Protein AF-A0A966PL72-F1 (afdb_monomer)

Structure (mmCIF, N/CA/C/O backbone):
data_AF-A0A966PL72-F1
#
_entry.id   AF-A0A966PL72-F1
#
loop_
_atom_site.group_PDB
_atom_site.id
_atom_site.type_symbol
_atom_site.label_atom_id
_atom_site.label_alt_id
_atom_site.label_comp_id
_atom_site.label_asym_id
_atom_site.label_entity_id
_atom_site.label_seq_id
_atom_site.pdbx_PDB_ins_code
_atom_site.Cartn_x
_atom_site.Cartn_y
_atom_site.Cartn_z
_atom_site.occupancy
_atom_site.B_iso_or_equiv
_atom_site.auth_seq_id
_atom_site.auth_comp_id
_atom_site.auth_asym_id
_atom_site.auth_atom_id
_atom_site.pdbx_PDB_model_num
ATOM 1 N N . MET A 1 1 ? 4.943 12.283 -28.385 1.00 61.94 1 MET A N 1
ATOM 2 C CA . MET A 1 1 ? 4.504 12.548 -26.996 1.00 61.94 1 MET A CA 1
ATOM 3 C C . MET A 1 1 ? 4.651 11.262 -26.208 1.00 61.94 1 MET A C 1
ATOM 5 O O . MET A 1 1 ? 4.170 10.243 -26.682 1.00 61.94 1 MET A O 1
ATOM 9 N N . ALA A 1 2 ? 5.345 11.282 -25.071 1.00 75.50 2 ALA A N 1
ATOM 10 C CA . ALA A 1 2 ? 5.374 10.127 -24.177 1.00 75.50 2 ALA A CA 1
ATOM 11 C C . ALA A 1 2 ? 4.029 10.031 -23.444 1.00 75.50 2 ALA A C 1
ATOM 13 O O . ALA A 1 2 ? 3.517 11.045 -22.967 1.00 75.50 2 ALA A O 1
ATOM 14 N N . VAL A 1 3 ? 3.449 8.833 -23.381 1.00 82.44 3 VAL A N 1
ATOM 15 C CA . VAL A 1 3 ? 2.256 8.579 -22.568 1.00 82.44 3 VAL A CA 1
ATOM 16 C C . VAL A 1 3 ? 2.669 8.689 -21.105 1.00 82.44 3 VAL A C 1
ATOM 18 O O . VAL A 1 3 ? 3.604 8.016 -20.675 1.00 82.44 3 VAL A O 1
ATOM 21 N N . LYS A 1 4 ? 2.003 9.563 -20.349 1.00 87.75 4 LYS A N 1
ATOM 22 C CA . LYS A 1 4 ? 2.223 9.703 -18.911 1.00 87.75 4 LYS A CA 1
ATOM 23 C C . LYS A 1 4 ? 1.157 8.893 -18.184 1.00 87.75 4 LYS A C 1
ATOM 25 O O . LYS A 1 4 ? -0.030 9.133 -18.383 1.00 87.75 4 LYS A O 1
ATOM 30 N N . PHE A 1 5 ? 1.584 7.938 -17.367 1.00 94.56 5 PHE A N 1
ATOM 31 C CA . PHE A 1 5 ? 0.675 7.217 -16.484 1.00 94.56 5 PHE A CA 1
ATOM 32 C C . PHE A 1 5 ? 0.169 8.148 -15.377 1.00 94.56 5 PHE A C 1
ATOM 34 O O . PHE A 1 5 ? 0.888 9.039 -14.922 1.00 94.56 5 PHE A O 1
ATOM 41 N N . GLU A 1 6 ? -1.079 7.954 -14.948 1.00 94.44 6 GLU A N 1
ATOM 42 C CA . GLU A 1 6 ? -1.673 8.756 -13.873 1.00 94.44 6 GLU A CA 1
ATOM 43 C C . GLU A 1 6 ? -1.042 8.487 -12.506 1.00 94.44 6 GLU A C 1
ATOM 45 O O . GLU A 1 6 ? -1.089 9.365 -11.647 1.00 94.44 6 GLU A O 1
ATOM 50 N N . ASN A 1 7 ? -0.497 7.287 -12.300 1.00 97.06 7 ASN A N 1
ATOM 51 C CA . ASN A 1 7 ? 0.145 6.840 -11.068 1.00 97.06 7 ASN A CA 1
ATOM 52 C C . ASN A 1 7 ? 1.561 6.370 -11.396 1.00 97.06 7 ASN A C 1
ATOM 54 O O . ASN A 1 7 ? 1.777 5.771 -12.451 1.00 97.06 7 ASN A O 1
ATOM 58 N N . ASP A 1 8 ? 2.496 6.601 -10.479 1.00 97.56 8 ASP A N 1
ATOM 59 C CA . ASP A 1 8 ? 3.874 6.137 -10.637 1.00 97.56 8 ASP A CA 1
ATOM 60 C C . ASP A 1 8 ? 3.974 4.633 -10.350 1.00 97.56 8 ASP A C 1
ATOM 62 O O . ASP A 1 8 ? 4.747 3.926 -10.995 1.00 97.56 8 ASP A O 1
ATOM 66 N N . VAL A 1 9 ? 3.175 4.129 -9.395 1.00 98.06 9 VAL A N 1
ATOM 67 C CA . VAL A 1 9 ? 3.136 2.709 -9.016 1.00 98.06 9 VAL A CA 1
ATOM 68 C C . VAL A 1 9 ? 1.715 2.258 -8.675 1.00 98.06 9 VAL A C 1
ATOM 70 O O . VAL A 1 9 ? 0.976 2.953 -7.978 1.00 98.06 9 VAL A O 1
ATOM 73 N N . VAL A 1 10 ? 1.365 1.040 -9.096 1.00 98.19 10 VAL A N 1
ATOM 74 C CA . VAL A 1 10 ? 0.202 0.299 -8.591 1.00 98.19 10 VAL A CA 1
ATOM 75 C C . VAL A 1 10 ? 0.683 -1.014 -7.976 1.00 98.19 10 VAL A C 1
ATOM 77 O O . VAL A 1 10 ? 1.337 -1.806 -8.652 1.00 98.19 10 VAL A O 1
ATOM 80 N N . VAL A 1 11 ? 0.364 -1.256 -6.704 1.00 98.25 11 VAL A N 1
ATOM 81 C CA . VAL A 1 11 ? 0.692 -2.507 -6.003 1.00 98.25 11 VAL A CA 1
ATOM 82 C C . VAL A 1 11 ? -0.537 -3.416 -6.011 1.00 98.25 11 VAL A C 1
ATOM 84 O O . VAL A 1 11 ? -1.539 -3.105 -5.374 1.00 98.25 11 VAL A O 1
ATOM 87 N N . VAL A 1 12 ? -0.473 -4.535 -6.734 1.00 97.88 12 VAL A N 1
ATOM 88 C CA . VAL A 1 12 ? -1.553 -5.539 -6.810 1.00 97.88 12 VAL A CA 1
ATOM 89 C C . VAL A 1 12 ? -1.458 -6.500 -5.622 1.00 97.88 12 VAL A C 1
ATOM 91 O O . VAL A 1 12 ? -0.371 -6.972 -5.299 1.00 97.88 12 VAL A O 1
ATOM 94 N N . GLY A 1 13 ? -2.584 -6.769 -4.95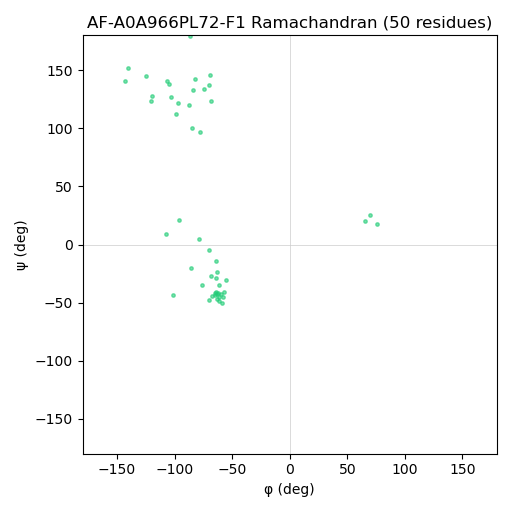3 1.00 96.38 13 GLY A N 1
ATOM 95 C CA . GLY A 1 13 ? -2.578 -7.347 -3.600 1.00 96.38 13 GLY A CA 1
ATOM 96 C C . GLY A 1 13 ? -2.061 -6.344 -2.561 1.00 96.38 13 GLY A C 1
ATOM 97 O O . GLY A 1 13 ? -1.472 -6.717 -1.543 1.00 96.38 13 GLY A O 1
ATOM 98 N N . GLY A 1 14 ? -2.209 -5.049 -2.865 1.00 97.12 14 GLY A N 1
ATOM 99 C CA . GLY A 1 14 ? -1.564 -3.943 -2.167 1.00 97.12 14 GLY A CA 1
ATOM 100 C C . GLY A 1 14 ? -2.088 -3.684 -0.761 1.00 97.12 14 GLY A C 1
ATOM 101 O O . GLY A 1 14 ? -1.535 -2.830 -0.075 1.00 97.12 14 GLY A O 1
ATOM 102 N N . CYS A 1 15 ? -3.127 -4.388 -0.317 1.00 97.81 15 CYS A N 1
ATOM 103 C CA . CYS A 1 15 ? -3.643 -4.270 1.041 1.00 97.81 15 CYS A CA 1
ATOM 104 C C . CYS A 1 15 ? -3.323 -5.494 1.918 1.00 97.81 15 CYS A C 1
ATOM 106 O O . CYS A 1 15 ? -3.827 -5.598 3.030 1.00 97.81 15 CYS A O 1
ATOM 108 N N . GLY A 1 16 ? -2.481 -6.420 1.448 1.00 95.56 16 GLY A N 1
ATOM 109 C CA . GLY A 1 16 ? -2.025 -7.566 2.238 1.00 95.56 16 GLY A CA 1
ATOM 110 C C . GLY A 1 16 ? -0.786 -7.286 3.101 1.00 95.56 16 GLY A C 1
ATOM 111 O O . GLY A 1 16 ? -0.179 -6.218 3.038 1.00 95.56 16 GLY A O 1
ATOM 112 N N . HIS A 1 17 ? -0.347 -8.313 3.838 1.00 95.94 17 HIS A N 1
ATOM 113 C CA . HIS A 1 17 ? 0.816 -8.280 4.740 1.00 95.94 17 HIS A CA 1
ATOM 114 C C . HIS A 1 17 ? 2.128 -7.826 4.079 1.00 95.94 17 HIS A C 1
ATOM 116 O O . HIS A 1 17 ? 2.978 -7.249 4.746 1.00 95.94 17 HIS A O 1
ATOM 122 N N . VAL A 1 18 ? 2.306 -8.096 2.782 1.00 96.56 18 VAL A N 1
ATOM 123 C CA . VAL A 1 18 ? 3.500 -7.686 2.018 1.00 96.56 18 VAL A CA 1
ATOM 124 C C . VAL A 1 18 ? 3.212 -6.449 1.170 1.00 96.56 18 VAL A C 1
ATOM 126 O O . VAL A 1 18 ? 4.016 -5.518 1.135 1.00 96.56 18 VAL A O 1
ATOM 129 N N . GLY A 1 19 ? 2.055 -6.427 0.502 1.00 97.38 19 GLY A N 1
ATOM 130 C CA . GLY A 1 19 ? 1.689 -5.359 -0.423 1.00 97.38 19 GLY A CA 1
ATOM 131 C C . GLY A 1 19 ? 1.530 -4.003 0.260 1.00 97.38 19 GLY A C 1
ATOM 132 O O . GLY A 1 19 ? 2.019 -3.005 -0.265 1.00 97.38 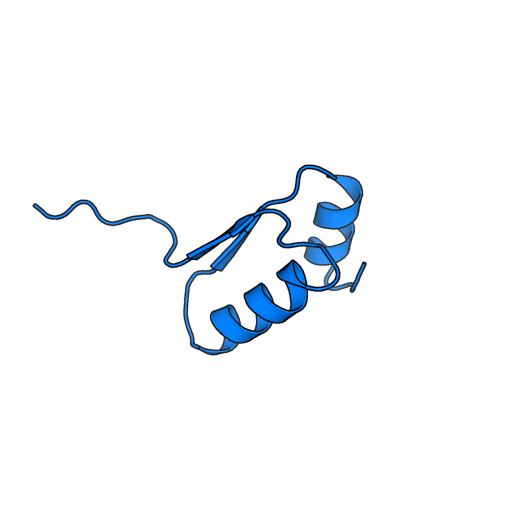19 GLY A O 1
ATOM 133 N N . LEU A 1 20 ? 0.918 -3.964 1.448 1.00 97.75 20 LEU A N 1
ATOM 134 C CA . LEU A 1 20 ? 0.652 -2.704 2.140 1.00 97.75 20 LEU A CA 1
ATOM 135 C C . LEU A 1 20 ? 1.928 -2.042 2.678 1.00 97.75 20 LEU A C 1
ATOM 137 O O . LEU A 1 20 ? 2.136 -0.864 2.379 1.00 97.75 20 LEU A O 1
ATOM 141 N N . PRO A 1 21 ? 2.837 -2.750 3.382 1.00 97.69 21 PRO A N 1
ATOM 142 C CA . PRO A 1 21 ? 4.120 -2.164 3.765 1.00 97.69 21 PRO A CA 1
ATOM 143 C C . PRO A 1 21 ? 4.935 -1.666 2.567 1.00 97.69 21 PRO A C 1
ATOM 145 O O . PRO A 1 21 ? 5.509 -0.580 2.629 1.00 97.69 21 PRO A O 1
ATOM 148 N N . LEU A 1 22 ? 4.949 -2.415 1.458 1.00 98.12 22 LEU A N 1
ATOM 149 C CA . LEU A 1 22 ? 5.625 -1.993 0.232 1.00 98.12 22 LEU A CA 1
ATOM 150 C C . LEU A 1 22 ? 5.023 -0.696 -0.325 1.00 98.12 22 LEU A C 1
ATOM 152 O O . LEU A 1 22 ? 5.761 0.245 -0.618 1.00 98.12 22 LEU A O 1
ATOM 156 N N . ALA A 1 23 ? 3.694 -0.625 -0.438 1.00 98.12 23 ALA A N 1
ATOM 157 C CA . ALA A 1 23 ? 2.998 0.560 -0.927 1.00 98.12 23 ALA A CA 1
ATOM 158 C C . ALA A 1 23 ? 3.285 1.795 -0.056 1.00 98.12 23 ALA A C 1
ATOM 160 O O . ALA A 1 23 ? 3.579 2.864 -0.591 1.00 98.12 23 ALA A O 1
ATOM 161 N N . ILE A 1 24 ? 3.289 1.636 1.274 1.00 97.88 24 ILE A N 1
ATOM 162 C CA . ILE A 1 24 ? 3.611 2.707 2.229 1.00 97.88 24 ILE A CA 1
ATOM 163 C C . ILE A 1 24 ? 5.055 3.191 2.050 1.00 97.88 24 ILE A C 1
ATOM 165 O O . ILE A 1 24 ? 5.300 4.396 1.980 1.00 97.88 24 ILE A O 1
ATOM 169 N N . VAL A 1 25 ? 6.022 2.274 1.942 1.00 98.31 25 VAL A N 1
ATOM 170 C CA . VAL A 1 25 ? 7.432 2.642 1.746 1.00 98.31 25 VAL A CA 1
ATOM 171 C C . VAL A 1 25 ? 7.624 3.381 0.424 1.00 98.31 25 VAL A C 1
ATOM 173 O O . VAL A 1 25 ? 8.319 4.394 0.401 1.00 98.31 25 VAL A O 1
ATOM 176 N N . LEU A 1 26 ? 6.991 2.937 -0.662 1.00 98.38 26 LEU A N 1
ATOM 177 C CA . LEU A 1 26 ? 7.069 3.620 -1.956 1.00 98.38 26 LEU A CA 1
ATOM 178 C C . LEU A 1 26 ? 6.424 5.011 -1.907 1.00 98.38 26 LEU A C 1
ATOM 180 O O . LEU A 1 26 ? 7.025 5.978 -2.376 1.00 98.38 26 LEU A O 1
ATOM 184 N N . ALA A 1 27 ? 5.259 5.141 -1.268 1.00 98.00 27 ALA A N 1
ATOM 185 C CA . ALA A 1 27 ? 4.604 6.431 -1.063 1.00 98.00 27 ALA A CA 1
ATOM 186 C C . ALA A 1 27 ? 5.475 7.386 -0.223 1.00 98.00 27 ALA A C 1
ATOM 188 O O . ALA A 1 27 ? 5.545 8.579 -0.513 1.00 98.00 27 ALA A O 1
ATOM 189 N N . SER A 1 28 ? 6.234 6.863 0.752 1.00 98.19 28 SER A N 1
ATOM 190 C CA . SER A 1 28 ? 7.193 7.654 1.545 1.00 98.19 28 SER A CA 1
ATOM 191 C C . SER A 1 28 ? 8.349 8.243 0.719 1.00 98.19 28 SER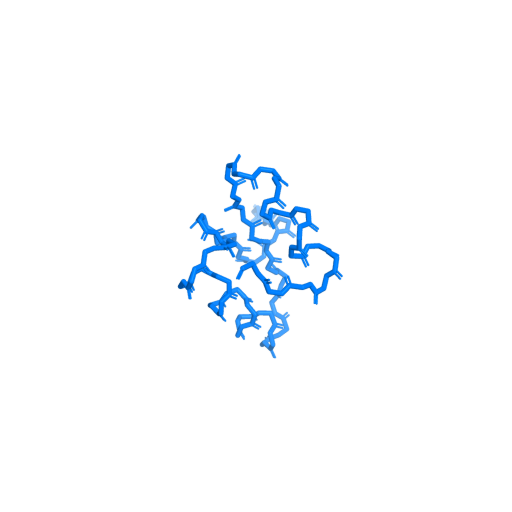 A C 1
ATOM 193 O O . SER A 1 28 ? 9.056 9.130 1.194 1.00 98.19 28 SER A O 1
ATOM 195 N N . LYS A 1 29 ? 8.554 7.767 -0.519 1.00 98.06 29 LYS A N 1
ATOM 196 C CA . LYS A 1 29 ? 9.540 8.288 -1.482 1.00 98.06 29 LYS A CA 1
ATOM 197 C C . LYS A 1 29 ? 8.942 9.288 -2.475 1.00 98.06 29 LYS A C 1
ATOM 199 O O . LYS A 1 29 ? 9.525 9.511 -3.532 1.00 98.06 29 LYS A O 1
ATOM 204 N N . SER A 1 30 ? 7.804 9.893 -2.129 1.00 97.12 30 SER A N 1
ATOM 205 C CA . SER A 1 30 ? 7.094 10.894 -2.939 1.00 97.12 30 SER A CA 1
ATOM 206 C C . SER A 1 30 ? 6.537 10.363 -4.265 1.00 97.12 30 SER A C 1
ATOM 208 O O . SER A 1 30 ? 6.257 11.148 -5.168 1.00 97.12 30 SER A O 1
ATOM 210 N N . LEU A 1 31 ? 6.362 9.044 -4.385 1.00 98.00 31 LEU A N 1
ATOM 211 C CA . LEU A 1 31 ? 5.696 8.421 -5.528 1.00 98.00 31 LEU A CA 1
ATOM 212 C C . LEU A 1 31 ? 4.175 8.478 -5.348 1.00 98.00 31 LEU A C 1
ATOM 214 O O . LEU A 1 31 ? 3.664 8.259 -4.246 1.00 98.00 31 LEU A O 1
ATOM 218 N N . LYS A 1 32 ? 3.435 8.698 -6.437 1.00 98.00 32 LYS A N 1
ATOM 219 C CA . LYS A 1 32 ? 1.980 8.522 -6.457 1.00 98.00 32 LYS A CA 1
ATOM 220 C C . LYS A 1 32 ? 1.652 7.032 -6.567 1.00 98.00 32 LYS A C 1
ATOM 222 O O . LYS A 1 32 ? 1.663 6.462 -7.660 1.00 98.00 32 LYS A O 1
ATOM 227 N N . VAL A 1 33 ? 1.387 6.414 -5.416 1.00 98.38 33 VAL A N 1
ATOM 228 C CA . VAL A 1 33 ? 1.147 4.970 -5.277 1.00 98.38 33 VAL A CA 1
ATOM 229 C C . VAL A 1 33 ? -0.335 4.671 -5.065 1.00 98.38 33 VAL A C 1
ATOM 231 O O . VAL A 1 33 ? -1.001 5.338 -4.277 1.00 98.38 33 VAL A O 1
ATOM 234 N N . VAL A 1 34 ? -0.833 3.624 -5.725 1.00 98.25 34 VAL A N 1
ATOM 235 C CA . VAL A 1 34 ? -2.163 3.044 -5.487 1.00 98.25 34 VAL A CA 1
ATOM 236 C C . VAL A 1 34 ? -2.012 1.587 -5.049 1.00 98.25 34 VAL A C 1
ATOM 238 O O . VAL A 1 34 ? -1.374 0.798 -5.743 1.00 98.25 34 VAL A O 1
ATOM 241 N N . SER A 1 35 ? -2.627 1.205 -3.928 1.00 97.94 35 SER A N 1
ATOM 242 C CA . SER A 1 35 ? -2.813 -0.209 -3.576 1.00 97.94 35 SER A CA 1
ATOM 243 C C . SER A 1 35 ? -4.104 -0.726 -4.199 1.00 97.94 35 SER A C 1
ATOM 245 O O . SER A 1 35 ? -5.184 -0.217 -3.910 1.00 97.94 35 SER A O 1
ATOM 247 N N . PHE A 1 36 ? -3.991 -1.742 -5.048 1.00 98.25 36 PHE A N 1
ATOM 248 C CA . PHE A 1 36 ? -5.120 -2.444 -5.641 1.00 98.25 36 PHE A CA 1
ATOM 249 C C . PHE A 1 36 ? -5.313 -3.786 -4.940 1.00 98.25 36 PHE A C 1
ATOM 251 O O . PHE A 1 36 ? -4.388 -4.599 -4.865 1.00 98.25 36 PHE A O 1
ATOM 258 N N . ASP A 1 37 ? -6.526 -4.033 -4.466 1.00 97.94 37 ASP A N 1
ATOM 259 C CA . ASP A 1 37 ? -6.924 -5.302 -3.875 1.00 97.94 37 ASP A CA 1
ATOM 260 C C . ASP A 1 37 ? -8.349 -5.651 -4.315 1.00 97.94 37 ASP A C 1
ATOM 262 O O . ASP A 1 37 ? -9.157 -4.773 -4.620 1.00 97.94 37 ASP A O 1
ATOM 266 N N . THR A 1 38 ? -8.649 -6.945 -4.369 1.00 97.69 38 THR A N 1
ATOM 267 C CA . THR A 1 38 ? -9.980 -7.443 -4.748 1.00 97.69 38 THR A CA 1
ATOM 268 C C . THR A 1 38 ? -10.931 -7.496 -3.554 1.00 97.69 38 THR A C 1
ATOM 270 O O . THR A 1 38 ? -12.148 -7.486 -3.734 1.00 97.69 38 THR A O 1
ATOM 273 N N . ASN A 1 39 ? -10.392 -7.517 -2.332 1.00 97.31 39 ASN A N 1
ATOM 274 C CA . ASN A 1 39 ? -11.169 -7.518 -1.103 1.00 97.31 39 ASN A CA 1
ATOM 275 C C . ASN A 1 39 ? -11.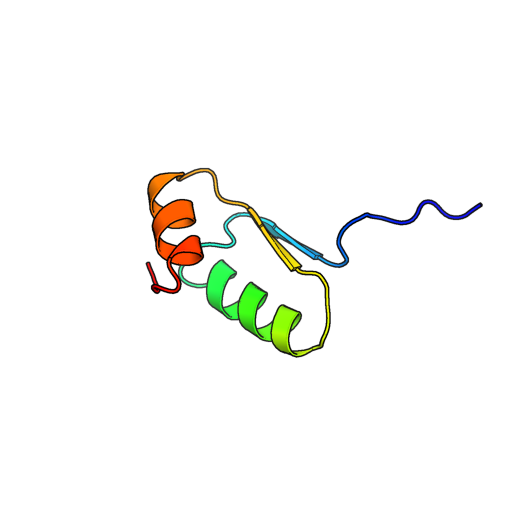549 -6.081 -0.709 1.00 97.31 39 ASN A C 1
ATOM 277 O O . ASN A 1 39 ? -10.756 -5.339 -0.126 1.00 97.31 39 ASN A O 1
ATOM 281 N N . THR A 1 40 ? -12.785 -5.687 -1.016 1.00 97.81 40 THR A N 1
ATOM 282 C CA . THR A 1 40 ? -13.276 -4.320 -0.784 1.00 97.81 40 THR A CA 1
ATOM 283 C C . THR A 1 40 ? -13.331 -3.947 0.697 1.00 97.81 40 THR A C 1
ATOM 285 O O . THR A 1 40 ? -13.140 -2.781 1.040 1.00 97.81 40 THR A O 1
ATOM 288 N N . GLN A 1 41 ? -13.534 -4.919 1.588 1.00 97.75 41 GLN A N 1
ATOM 289 C CA . GLN A 1 41 ? -13.540 -4.715 3.035 1.00 97.75 41 GLN A CA 1
ATOM 290 C C . GLN A 1 41 ? -12.147 -4.333 3.540 1.00 97.75 41 GLN A C 1
ATOM 292 O O . GLN A 1 41 ? -12.004 -3.382 4.305 1.00 97.75 41 GLN A O 1
ATOM 297 N N . VAL A 1 42 ? -11.110 -5.028 3.069 1.00 96.94 42 VAL A N 1
ATOM 298 C CA . VAL A 1 42 ? -9.714 -4.720 3.403 1.00 96.94 42 VAL A CA 1
ATOM 299 C C . VAL A 1 42 ? -9.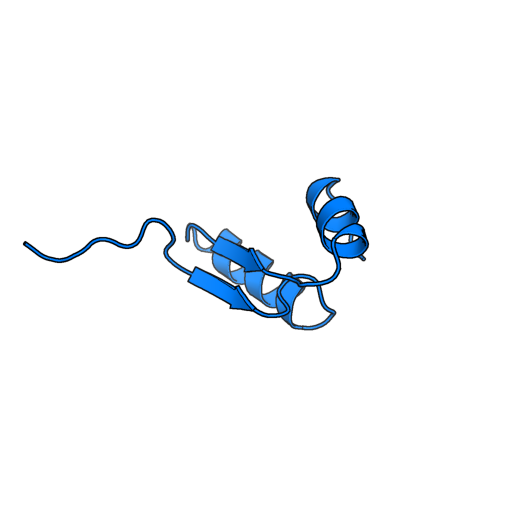314 -3.349 2.844 1.00 96.94 42 VAL A C 1
ATOM 301 O O . VAL A 1 42 ? -8.712 -2.550 3.561 1.00 96.94 42 VAL A O 1
ATOM 304 N N . VAL A 1 43 ? -9.717 -3.025 1.609 1.00 98.06 43 VAL A N 1
ATOM 305 C CA . VAL A 1 43 ? -9.510 -1.689 1.020 1.00 98.06 43 VAL A CA 1
ATOM 306 C C . VAL A 1 43 ? -10.155 -0.599 1.881 1.00 98.06 43 VAL A C 1
ATOM 308 O O . VAL A 1 43 ? -9.523 0.419 2.160 1.00 98.06 43 VAL A O 1
ATOM 311 N N . ALA A 1 44 ? -11.389 -0.807 2.348 1.00 98.12 44 ALA A N 1
ATOM 312 C CA . ALA A 1 44 ? -12.073 0.143 3.222 1.00 98.12 44 ALA A CA 1
ATOM 313 C C . ALA A 1 44 ? -11.343 0.330 4.565 1.00 98.12 44 ALA A C 1
ATOM 315 O O . ALA A 1 44 ? -11.189 1.465 5.021 1.00 98.12 44 ALA A O 1
ATOM 316 N N . THR A 1 45 ? -10.839 -0.751 5.170 1.00 97.50 45 THR A N 1
ATOM 317 C CA . THR A 1 45 ? -10.022 -0.692 6.393 1.00 97.50 45 THR A CA 1
ATOM 318 C C . THR A 1 45 ? -8.769 0.158 6.184 1.00 97.50 45 THR A C 1
ATOM 320 O O . THR A 1 45 ? -8.551 1.106 6.943 1.00 97.50 45 THR A O 1
ATOM 323 N N . VAL A 1 46 ? -8.004 -0.096 5.117 1.00 97.44 46 VAL A N 1
ATOM 324 C CA . VAL A 1 46 ? -6.791 0.674 4.789 1.00 97.44 46 VAL A CA 1
ATOM 325 C C . VAL A 1 46 ? -7.116 2.144 4.524 1.00 97.44 46 VAL A C 1
ATOM 327 O O . VAL A 1 46 ? -6.466 3.026 5.083 1.00 97.44 46 VAL A O 1
ATOM 330 N N . ASN A 1 47 ? -8.169 2.428 3.753 1.00 97.50 47 ASN A N 1
ATOM 331 C CA . ASN A 1 47 ? -8.616 3.799 3.486 1.00 97.50 47 ASN A CA 1
ATOM 332 C C . ASN A 1 47 ? -9.085 4.537 4.751 1.00 97.50 47 ASN A 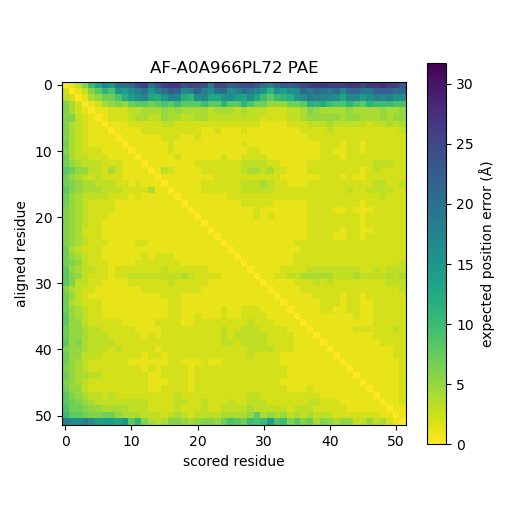C 1
ATOM 334 O O . ASN A 1 47 ? -9.031 5.763 4.796 1.00 97.50 47 ASN A O 1
ATOM 338 N N . SER A 1 48 ? -9.501 3.814 5.797 1.00 97.94 48 SER A N 1
ATOM 339 C CA . SER A 1 48 ? -9.809 4.392 7.114 1.00 97.94 48 SER A CA 1
ATOM 340 C C . SER A 1 48 ? -8.568 4.686 7.974 1.00 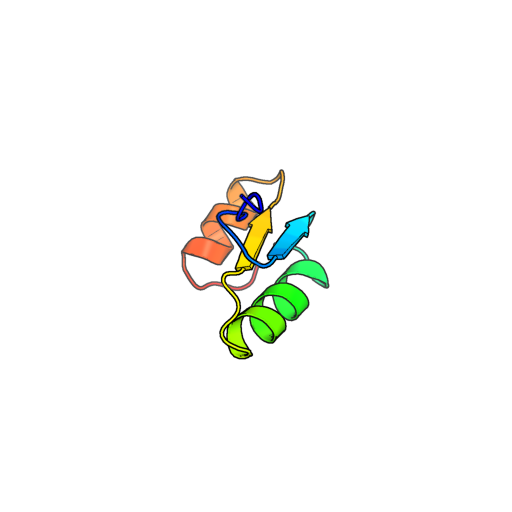97.94 48 SER A C 1
ATOM 342 O O . SER A 1 48 ? -8.701 5.072 9.135 1.00 97.94 48 SER A O 1
ATOM 344 N N . GLY A 1 49 ? -7.360 4.496 7.428 1.00 95.94 49 GLY A N 1
ATOM 345 C CA . GLY A 1 49 ? -6.093 4.686 8.135 1.00 95.94 49 GLY A CA 1
ATOM 346 C C . GLY A 1 49 ? -5.754 3.553 9.105 1.00 95.94 49 GLY A C 1
ATOM 347 O O . GLY A 1 49 ? -4.930 3.741 9.999 1.00 9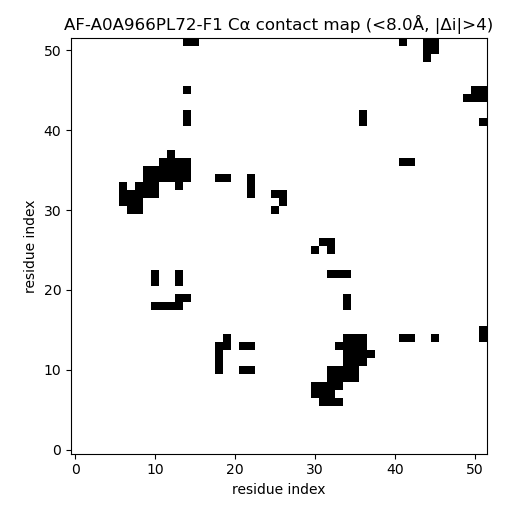5.94 49 GLY A O 1
ATOM 348 N N . LYS A 1 50 ? -6.396 2.388 8.963 1.00 95.62 50 LYS A N 1
ATOM 349 C CA . LYS A 1 50 ? -6.167 1.213 9.810 1.00 95.62 50 LYS A CA 1
ATOM 350 C C . LYS A 1 50 ? -5.399 0.149 9.042 1.00 95.62 50 LYS A C 1
ATOM 352 O O . LYS A 1 50 ? -5.662 -0.088 7.866 1.00 95.62 50 LYS A O 1
ATOM 357 N N . MET A 1 51 ? -4.475 -0.515 9.728 1.00 90.56 51 MET A N 1
ATOM 358 C CA . MET A 1 51 ? -3.853 -1.722 9.191 1.00 90.56 51 MET A CA 1
ATOM 359 C C . MET A 1 51 ? -4.891 -2.860 9.187 1.00 90.56 51 MET A C 1
ATOM 361 O O . MET A 1 51 ? -5.656 -2.955 10.153 1.00 90.56 51 MET A O 1
ATOM 365 N N . PRO A 1 52 ? -4.963 -3.657 8.108 1.00 82.69 52 PRO A N 1
ATOM 366 C CA . PRO A 1 52 ? -5.827 -4.825 8.031 1.00 82.69 52 PRO A CA 1
ATOM 367 C C . PRO A 1 52 ? -5.306 -5.997 8.866 1.00 82.69 52 PRO A C 1
ATOM 369 O O . PRO A 1 52 ? -4.102 -5.999 9.217 1.00 82.69 52 PRO A O 1
#

Nearest PDB structures (foldseek):
  6aqy-assembly2_C  TM=5.304E-01  e=8.436E-01  Naegleria fowleri
  6aqy-assembly2_D  TM=4.777E-01  e=1.038E+00  Naegleria fowleri
  6aqz-assembly2_D  TM=5.107E-01  e=1.468E+00  Naegleria fowleri
  6aqy-assembly3_E  TM=5.073E-01  e=2.384E+00  Naegleria fowleri
  3c97-assembly1_A-2  TM=5.673E-01  e=8.890E+00  Aspergillus oryzae RIB40

Radius of gyration: 11.73 Å; Cα contacts (8 Å, |Δi|>4): 64; chains: 1; bounding box: 23×21×37 Å

Mean predicted aligned error: 3.08 Å

Solvent-accessible surface area (backbone atoms only — not comparable to full-atom values): 3186 Å² total; per-residue (Å²): 132,83,87,77,72,96,51,79,42,75,35,79,52,10,64,41,92,63,28,31,60,51,44,52,57,48,37,73,70,79,42,51,60,44,66,40,57,90,54,65,68,49,51,52,37,43,76,70,78,37,85,113

Foldseek 3Di:
DDDDDPFPEEQEVLLDPPNVVVQVVVVVVVGRYHYDYPPVVSVVCVVVVHRD

pLDDT: mean 95.45, std 6.45, range [61.94, 98.38]

Secondary structure (DSSP, 8-state):
-PPPPS-SEEEETTTSTTHHHHHHHHHTTT--EE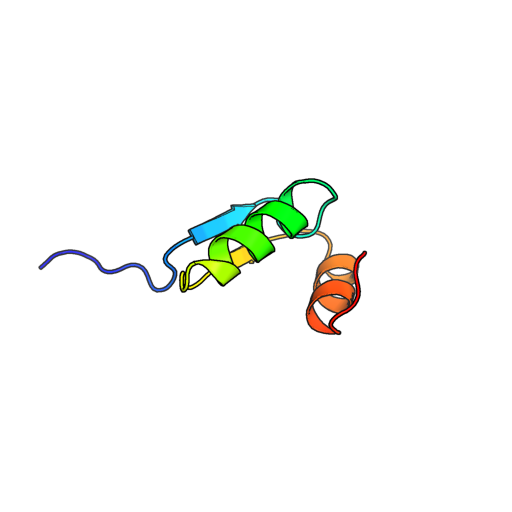EE-S-HHHHHHHHTT---

Sequence (52 aa):
MAVKFENDVVVVGGCGHVGLPLAIVLASKSLKVVSFDTNTQVVATVNSGKMP